Protein AF-A0A7W0UIF0-F1 (afdb_monomer)

Secondary structure (DSSP, 8-state):
------TTGGGGGGS-S-----SB-TTS-B---HHHHHHHHHHHTTS-GGG-HHHHHHHHHHHHHHHHTT--TTTEES-SSSSSS--HHHHHHHHSSSS-HHHHHHHHHHHH-TTGGGTS--SEEEE-SSSEEEESEEEEETTTEEEEEE----TTTTTTTTTTTTTGGG-

Radius of gyration: 17.52 Å; Cα contacts (8 Å, |Δi|>4): 195; chains: 1; bounding box: 51×48×36 Å

Mean predicted aligned error: 7.78 Å

pLDDT: mean 81.31, std 14.02, range [28.88, 94.94]

Foldseek 3Di:
DDPPQPLLNLLLVLDDPALADQQQDPVRDGHAPVVSLVVQCVSVPPDDPPPCSNQLSVLVSVLSSVVSNPDDQQLKACHSDFPRHDAPVRVCCLPVPVDDPVVSVVVVVLRPDPVCNVVRDNWDWDDDPPDIDTFSMWGAHPVPGTDDGDHTDDCPPCVPVCPPVVVVVVD

Structure (mmCIF, N/CA/C/O backbone):
data_AF-A0A7W0UIF0-F1
#
_entry.id   AF-A0A7W0UIF0-F1
#
loop_
_atom_site.group_PDB
_atom_site.id
_atom_site.type_symbol
_atom_site.label_atom_id
_atom_site.label_alt_id
_atom_site.label_comp_id
_atom_site.label_asym_id
_atom_site.label_entity_id
_atom_site.label_seq_id
_atom_site.pdbx_PDB_ins_code
_atom_site.Cartn_x
_atom_site.Cartn_y
_atom_site.Cartn_z
_atom_site.occupancy
_atom_site.B_iso_or_equiv
_atom_site.auth_seq_id
_atom_site.auth_comp_id
_atom_site.auth_asym_id
_atom_site.auth_atom_id
_atom_site.pdbx_PDB_model_num
ATOM 1 N N . MET A 1 1 ? -4.093 28.110 3.343 1.00 30.30 1 MET A N 1
ATOM 2 C CA . MET A 1 1 ? -2.857 27.296 3.399 1.00 30.30 1 MET A CA 1
ATOM 3 C C . MET A 1 1 ? -3.116 26.021 2.616 1.00 30.30 1 MET A C 1
ATOM 5 O O . MET A 1 1 ? -4.041 25.305 2.975 1.00 30.30 1 MET A O 1
ATOM 9 N N . ALA A 1 2 ? -2.403 25.796 1.511 1.00 28.88 2 ALA A N 1
ATOM 10 C CA . ALA A 1 2 ? -2.608 24.621 0.662 1.00 28.88 2 ALA A CA 1
ATOM 11 C C . ALA A 1 2 ? -2.400 23.329 1.471 1.00 28.88 2 ALA A C 1
ATOM 13 O O . ALA A 1 2 ? -1.480 23.265 2.293 1.00 28.88 2 ALA A O 1
ATOM 14 N N . LYS A 1 3 ? -3.269 22.326 1.269 1.00 37.97 3 LYS A N 1
ATOM 15 C CA . LYS A 1 3 ? -3.073 20.974 1.810 1.00 37.97 3 LYS A CA 1
ATOM 16 C C . LYS A 1 3 ? -1.650 20.550 1.453 1.00 37.97 3 LYS A C 1
ATOM 18 O O . LYS A 1 3 ? -1.254 20.609 0.295 1.00 37.97 3 LYS A O 1
ATOM 23 N N . LYS A 1 4 ? -0.860 20.161 2.451 1.00 41.56 4 LYS A N 1
ATOM 24 C CA . LYS A 1 4 ? 0.396 19.460 2.194 1.00 41.56 4 LYS A CA 1
ATOM 25 C C . LYS A 1 4 ? -0.019 18.057 1.745 1.00 41.56 4 LYS A C 1
ATOM 27 O O . LYS A 1 4 ? -0.169 17.178 2.591 1.00 41.56 4 LYS A O 1
ATOM 32 N N . ASP A 1 5 ? -0.359 17.911 0.467 1.00 54.00 5 ASP A N 1
ATOM 33 C CA . ASP A 1 5 ? -0.713 16.618 -0.116 1.00 54.00 5 ASP A CA 1
ATOM 34 C C . ASP A 1 5 ? 0.473 15.684 0.100 1.00 54.00 5 ASP A C 1
ATOM 36 O O . ASP A 1 5 ? 1.624 16.047 -0.185 1.00 54.00 5 ASP A O 1
ATOM 40 N N . GLN A 1 6 ? 0.221 14.522 0.706 1.00 68.81 6 GLN A N 1
ATOM 41 C CA . GLN A 1 6 ? 1.295 13.568 0.926 1.00 68.81 6 GLN A CA 1
ATOM 42 C C . GLN A 1 6 ? 1.802 13.101 -0.437 1.00 68.81 6 GLN A C 1
ATOM 44 O O . GLN A 1 6 ? 1.063 13.049 -1.418 1.00 68.81 6 GLN A O 1
ATOM 49 N N . LYS A 1 7 ? 3.091 12.763 -0.503 1.00 79.31 7 LYS A N 1
ATOM 50 C CA . LYS A 1 7 ? 3.779 12.376 -1.744 1.00 79.31 7 LYS A CA 1
ATOM 51 C C . LYS A 1 7 ? 3.023 11.300 -2.535 1.00 79.31 7 LYS A C 1
ATOM 53 O O . LYS A 1 7 ? 3.087 11.327 -3.757 1.00 79.31 7 LYS A O 1
ATOM 58 N N . LEU A 1 8 ? 2.332 10.396 -1.838 1.00 85.50 8 LEU A N 1
ATOM 59 C CA . LEU A 1 8 ? 1.561 9.301 -2.423 1.00 85.50 8 LEU A CA 1
ATOM 60 C C . LEU A 1 8 ? 0.145 9.705 -2.860 1.00 85.50 8 LEU A C 1
ATOM 62 O O . LEU A 1 8 ? -0.357 9.134 -3.818 1.00 85.50 8 LEU A O 1
ATOM 66 N N . ASP A 1 9 ? -0.468 10.712 -2.226 1.00 85.75 9 ASP A N 1
ATOM 67 C CA . ASP A 1 9 ? -1.872 11.097 -2.465 1.00 85.75 9 ASP A CA 1
ATOM 68 C C . ASP A 1 9 ? -2.127 11.519 -3.922 1.00 85.75 9 ASP A C 1
ATOM 70 O O . ASP A 1 9 ? -3.205 11.313 -4.465 1.00 85.75 9 ASP A O 1
ATOM 74 N N . ARG A 1 10 ? -1.108 12.057 -4.600 1.00 87.88 10 ARG A N 1
ATOM 75 C CA . ARG A 1 10 ? -1.188 12.415 -6.029 1.00 87.88 10 ARG A CA 1
ATOM 76 C C . ARG A 1 10 ? -1.411 11.233 -6.961 1.00 87.88 10 ARG A C 1
ATOM 78 O O . ARG A 1 10 ? -1.769 11.440 -8.109 1.00 87.88 10 ARG A O 1
ATOM 85 N N . PHE A 1 11 ? -1.107 10.020 -6.512 1.00 90.88 11 PHE A N 1
ATOM 86 C CA . PHE A 1 11 ? -1.245 8.838 -7.346 1.00 90.88 11 PHE A CA 1
ATOM 87 C C . PHE A 1 11 ? -2.627 8.204 -7.229 1.00 90.88 11 PHE A C 1
ATOM 89 O O . PHE A 1 11 ? -2.987 7.410 -8.093 1.00 90.88 11 PHE A O 1
ATOM 96 N N . ASP A 1 12 ? -3.405 8.575 -6.206 1.00 89.50 12 ASP A N 1
ATOM 97 C CA . ASP A 1 12 ? -4.697 7.956 -5.906 1.00 89.50 12 ASP A CA 1
ATOM 98 C C . ASP A 1 12 ? -5.673 8.044 -7.088 1.00 89.50 12 ASP A C 1
ATOM 100 O O . ASP A 1 12 ? -6.441 7.113 -7.312 1.00 89.50 12 ASP A O 1
ATOM 104 N N . GLU A 1 13 ? -5.611 9.115 -7.889 1.00 90.19 13 GLU A N 1
ATOM 105 C CA . GLU A 1 13 ? -6.470 9.289 -9.070 1.00 90.19 13 GLU A CA 1
ATOM 106 C C . GLU A 1 13 ? -6.201 8.274 -10.194 1.00 90.19 13 GLU A C 1
ATOM 108 O O . GLU A 1 13 ? -7.079 8.013 -11.016 1.00 90.19 13 GLU A O 1
ATOM 113 N N . PHE A 1 14 ? -5.004 7.679 -10.233 1.00 90.69 14 PHE A N 1
ATOM 114 C CA . PHE A 1 14 ? -4.628 6.686 -11.243 1.00 90.69 14 PHE A CA 1
ATOM 115 C C . PHE A 1 14 ? -4.902 5.250 -10.793 1.00 90.69 14 PHE A C 1
ATOM 117 O O . PHE A 1 14 ? -4.874 4.340 -11.625 1.00 90.69 14 PHE A O 1
ATOM 124 N N . ILE A 1 15 ? -5.146 5.033 -9.497 1.00 89.12 15 ILE A N 1
ATOM 125 C CA . ILE A 1 15 ? -5.342 3.698 -8.936 1.00 89.12 15 ILE A CA 1
ATOM 126 C C . ILE A 1 15 ? -6.761 3.218 -9.277 1.00 89.12 15 ILE A C 1
ATOM 128 O O . ILE A 1 15 ? -7.742 3.882 -8.932 1.00 89.12 15 ILE A O 1
ATOM 132 N N . PRO A 1 16 ? -6.920 2.047 -9.921 1.00 83.75 16 PRO A N 1
ATOM 133 C CA . PRO A 1 16 ? -8.241 1.518 -10.222 1.00 83.75 16 PRO A CA 1
ATOM 134 C C . PRO A 1 16 ? -8.982 1.167 -8.928 1.00 83.75 16 PRO A C 1
ATOM 136 O O . PRO A 1 16 ? -8.424 0.521 -8.039 1.00 83.75 16 PRO A O 1
ATOM 139 N N . ALA A 1 17 ? -10.268 1.525 -8.842 1.00 79.19 17 ALA A N 1
ATOM 140 C CA . ALA A 1 17 ? -11.095 1.293 -7.651 1.00 79.19 17 ALA A CA 1
ATOM 141 C C . ALA A 1 17 ? -11.075 -0.172 -7.180 1.00 79.19 17 ALA A C 1
ATOM 143 O O . ALA A 1 17 ? -11.069 -0.437 -5.981 1.00 79.19 17 ALA A O 1
ATOM 144 N N . VAL A 1 18 ? -10.976 -1.118 -8.118 1.00 72.38 18 VAL A N 1
ATOM 145 C CA . VAL A 1 18 ? -10.878 -2.550 -7.838 1.00 72.38 18 VAL A CA 1
ATOM 146 C C . VAL A 1 18 ? -9.586 -3.090 -8.474 1.00 72.38 18 VAL A C 1
ATOM 148 O O . VAL A 1 18 ? -9.408 -2.924 -9.679 1.00 72.38 18 VAL A O 1
ATOM 151 N N . PRO A 1 19 ? -8.680 -3.742 -7.717 1.00 66.75 19 PRO A N 1
ATOM 152 C CA . PRO A 1 19 ? -7.432 -4.305 -8.251 1.00 66.75 19 PRO A CA 1
ATOM 153 C C . PRO A 1 19 ? -7.637 -5.574 -9.0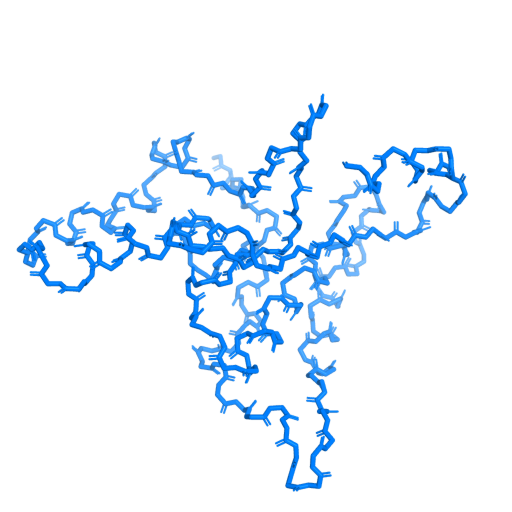97 1.00 66.75 19 PRO A C 1
ATOM 155 O O . PRO A 1 19 ? -6.668 -6.216 -9.476 1.00 66.75 19 PRO A O 1
ATOM 158 N N . TRP A 1 20 ? -8.873 -6.011 -9.349 1.00 66.00 20 TRP A N 1
ATOM 159 C CA . TRP A 1 20 ? -9.178 -7.406 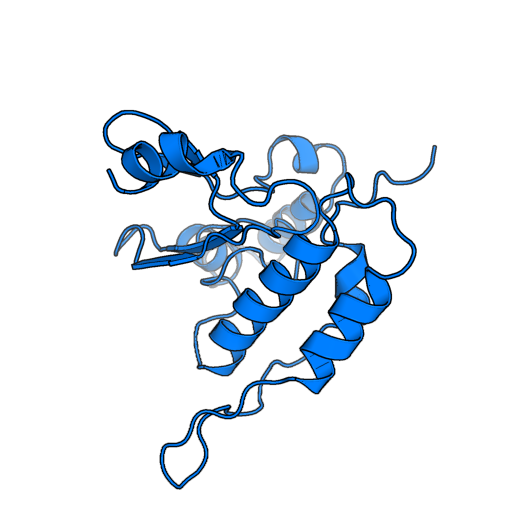-9.685 1.00 66.00 20 TRP A CA 1
ATOM 160 C C . TRP A 1 20 ? -8.970 -7.731 -11.172 1.00 66.00 20 TRP A C 1
ATOM 162 O O . TRP A 1 20 ? -9.904 -8.018 -11.915 1.00 66.00 20 TRP A O 1
ATOM 172 N N . VAL A 1 21 ? -7.713 -7.692 -11.607 1.00 76.25 21 VAL A N 1
ATOM 173 C CA . VAL A 1 21 ? -7.248 -8.373 -12.816 1.00 76.25 21 VAL A CA 1
ATOM 174 C C . VAL A 1 21 ? -6.154 -9.333 -12.380 1.00 76.25 21 VAL A C 1
ATOM 176 O O . VAL A 1 21 ? -5.051 -8.883 -12.065 1.00 76.25 21 VAL A O 1
ATOM 179 N N . ASN A 1 22 ? -6.463 -10.635 -12.372 1.00 84.94 22 ASN A N 1
ATOM 180 C CA . ASN A 1 22 ? -5.490 -11.679 -12.056 1.00 84.94 22 ASN A CA 1
ATOM 181 C C . ASN A 1 22 ? -4.255 -11.511 -12.967 1.00 84.94 22 ASN A C 1
ATOM 183 O O . ASN A 1 22 ? -4.389 -11.595 -14.193 1.00 84.94 22 ASN A O 1
ATOM 187 N N . PRO A 1 23 ? -3.065 -11.225 -12.411 1.00 90.88 23 PRO A N 1
ATOM 188 C CA . PRO A 1 23 ? -1.870 -11.013 -13.209 1.00 90.88 23 PRO A CA 1
ATOM 189 C C . PRO A 1 23 ? -1.336 -12.331 -13.776 1.00 90.88 23 PRO A C 1
ATOM 191 O O . PRO A 1 23 ? -0.607 -12.310 -14.767 1.00 90.88 23 PRO A O 1
ATOM 194 N N . TRP A 1 24 ? -1.705 -13.474 -13.197 1.00 91.44 24 TRP A N 1
ATOM 195 C CA . TRP A 1 24 ? -1.317 -14.792 -13.677 1.00 91.44 24 TRP A CA 1
ATOM 196 C C . TRP A 1 24 ? -2.200 -15.209 -14.851 1.00 91.44 24 TRP A C 1
ATOM 198 O O . TRP A 1 24 ? -3.414 -15.361 -14.722 1.00 91.44 24 TRP A O 1
ATOM 208 N N . GLN A 1 25 ? -1.578 -15.383 -16.014 1.00 91.00 25 GLN A N 1
ATOM 209 C CA . GLN A 1 25 ? -2.239 -15.913 -17.203 1.00 91.00 25 GLN A CA 1
ATOM 210 C C . GLN A 1 25 ? -2.475 -17.429 -17.060 1.00 91.00 25 GLN A C 1
ATOM 212 O O . GLN A 1 25 ? -1.778 -18.070 -16.265 1.00 91.00 25 GLN A O 1
ATOM 217 N N . PRO A 1 26 ? -3.406 -18.030 -17.830 1.00 90.75 26 PRO A N 1
ATOM 218 C CA . PRO A 1 26 ? -3.671 -19.472 -17.788 1.00 90.75 26 PRO A CA 1
ATOM 219 C C . PRO A 1 26 ? -2.422 -20.343 -17.989 1.00 90.75 26 PRO A C 1
ATOM 221 O O . PRO A 1 26 ? -2.339 -21.441 -17.449 1.00 90.75 26 PRO A O 1
ATOM 224 N N . GLU A 1 27 ? -1.419 -19.835 -18.709 1.00 93.62 27 GLU A N 1
ATOM 225 C CA . GLU A 1 27 ? -0.147 -20.517 -18.967 1.00 93.62 27 GLU A CA 1
ATOM 226 C C . GLU A 1 27 ? 0.861 -20.383 -17.805 1.00 93.62 27 GLU A C 1
ATOM 228 O O . GLU A 1 27 ? 2.029 -20.739 -17.948 1.00 93.62 27 GLU A O 1
ATOM 233 N N . GLY A 1 28 ? 0.450 -19.817 -16.665 1.00 89.75 28 GLY A N 1
ATOM 234 C CA . GLY A 1 28 ? 1.299 -19.599 -15.488 1.00 89.75 28 GLY A CA 1
ATOM 235 C C . GLY A 1 28 ? 2.247 -18.401 -15.603 1.00 89.75 28 GLY A C 1
ATOM 236 O O . GLY A 1 28 ? 3.075 -18.172 -14.722 1.00 89.75 28 GLY A O 1
ATOM 237 N N . ARG A 1 29 ? 2.144 -17.605 -16.674 1.00 92.75 29 ARG A N 1
ATOM 238 C CA . ARG A 1 29 ? 2.975 -16.412 -16.869 1.00 92.75 29 ARG A CA 1
ATOM 239 C C . ARG A 1 29 ? 2.413 -15.221 -16.096 1.00 92.75 29 ARG A C 1
ATOM 241 O O . ARG A 1 29 ? 1.246 -14.873 -16.254 1.00 92.75 29 ARG A O 1
ATOM 248 N N . TYR A 1 30 ? 3.268 -14.533 -15.344 1.00 92.31 30 TYR A N 1
ATOM 249 C CA . TYR A 1 30 ? 2.924 -13.249 -14.735 1.00 92.31 30 TYR A CA 1
ATOM 250 C C . TYR A 1 30 ? 2.869 -12.130 -15.787 1.00 92.31 30 TYR A C 1
ATOM 252 O O . TYR A 1 30 ? 3.817 -11.940 -16.558 1.00 92.31 30 TYR A O 1
ATOM 260 N N . ARG A 1 31 ? 1.773 -11.368 -15.807 1.00 94.25 31 ARG A N 1
ATOM 261 C CA . ARG A 1 31 ? 1.572 -10.188 -16.654 1.00 94.25 31 ARG A CA 1
ATOM 262 C C . ARG A 1 31 ? 1.413 -8.940 -15.792 1.00 94.25 31 ARG A C 1
ATOM 264 O O . ARG A 1 31 ? 0.343 -8.664 -15.238 1.00 94.25 31 ARG A O 1
ATOM 271 N N . ALA A 1 32 ? 2.494 -8.173 -15.750 1.00 93.81 32 ALA A N 1
ATOM 272 C CA . ALA A 1 32 ? 2.548 -6.941 -14.993 1.00 93.81 32 ALA A CA 1
ATOM 273 C C . ALA A 1 32 ? 1.677 -5.833 -15.617 1.00 93.81 32 ALA A C 1
ATOM 275 O O . ALA A 1 32 ? 1.524 -5.790 -16.844 1.00 93.81 32 ALA A O 1
ATOM 276 N N . ASP A 1 33 ? 1.110 -4.940 -14.799 1.00 94.12 33 ASP A N 1
ATOM 277 C CA . ASP A 1 33 ? 0.310 -3.802 -15.286 1.00 94.12 33 ASP A CA 1
ATOM 278 C C . ASP A 1 33 ? 1.228 -2.639 -15.680 1.00 94.12 33 ASP A C 1
ATOM 280 O O . ASP A 1 33 ? 1.456 -1.684 -14.932 1.00 94.12 33 ASP A O 1
ATOM 284 N N . TYR A 1 34 ? 1.803 -2.746 -16.877 1.00 94.38 34 TYR A N 1
ATOM 285 C CA . TYR A 1 34 ? 2.651 -1.695 -17.433 1.00 94.38 34 TYR A CA 1
ATOM 286 C C . TYR A 1 34 ? 1.872 -0.426 -17.798 1.00 94.38 34 TYR A C 1
ATOM 288 O O . TYR A 1 34 ? 2.472 0.651 -17.850 1.00 94.38 34 TYR A O 1
ATOM 296 N N . ASP A 1 35 ? 0.558 -0.518 -18.010 1.00 94.06 35 ASP A N 1
ATOM 297 C CA . ASP A 1 35 ? -0.272 0.647 -18.313 1.00 94.06 35 ASP A CA 1
ATOM 298 C C . ASP A 1 35 ? -0.418 1.524 -17.066 1.00 94.06 35 ASP A C 1
ATOM 300 O O . ASP A 1 35 ? -0.228 2.743 -17.135 1.00 94.06 35 ASP A O 1
ATOM 304 N N . LEU A 1 36 ? -0.677 0.913 -15.904 1.00 93.94 36 LEU A N 1
ATOM 305 C CA . LEU A 1 36 ? -0.661 1.606 -14.618 1.00 93.94 36 LEU A CA 1
ATOM 306 C C . LEU A 1 36 ? 0.724 2.183 -14.319 1.00 93.94 36 LEU A C 1
ATOM 308 O O . LEU A 1 36 ? 0.821 3.365 -13.984 1.00 93.94 36 LEU A O 1
ATOM 312 N N . LEU A 1 37 ? 1.796 1.401 -14.501 1.00 94.38 37 LEU A N 1
ATOM 313 C CA . LEU A 1 37 ? 3.162 1.898 -14.303 1.00 94.38 37 LEU A CA 1
ATOM 314 C C . LEU A 1 37 ? 3.430 3.146 -15.153 1.00 94.38 37 LEU A C 1
ATOM 316 O O . LEU A 1 37 ? 3.956 4.141 -14.658 1.00 94.38 37 LEU A O 1
ATOM 320 N N . THR A 1 38 ? 3.026 3.116 -16.423 1.00 94.69 38 THR A N 1
ATOM 321 C CA . THR A 1 38 ? 3.210 4.230 -17.359 1.00 94.69 38 THR A CA 1
ATOM 322 C C . THR A 1 38 ? 2.450 5.474 -16.906 1.00 94.69 38 THR A C 1
ATOM 324 O O . THR A 1 38 ? 3.015 6.570 -16.933 1.00 94.69 38 THR A O 1
ATOM 327 N N . LYS A 1 39 ? 1.202 5.329 -16.440 1.00 93.75 39 LYS A N 1
ATOM 328 C CA . LYS A 1 39 ? 0.403 6.443 -15.896 1.00 93.75 39 LYS A CA 1
ATOM 329 C C . LYS A 1 39 ? 1.058 7.056 -14.658 1.00 93.75 39 LYS A C 1
ATOM 331 O O . LYS A 1 39 ? 1.247 8.270 -14.605 1.00 93.75 39 LYS A O 1
ATOM 336 N N . LEU A 1 40 ? 1.469 6.217 -13.705 1.00 93.44 40 LEU A N 1
ATOM 337 C CA . LEU A 1 40 ? 2.113 6.653 -12.462 1.00 93.44 40 LE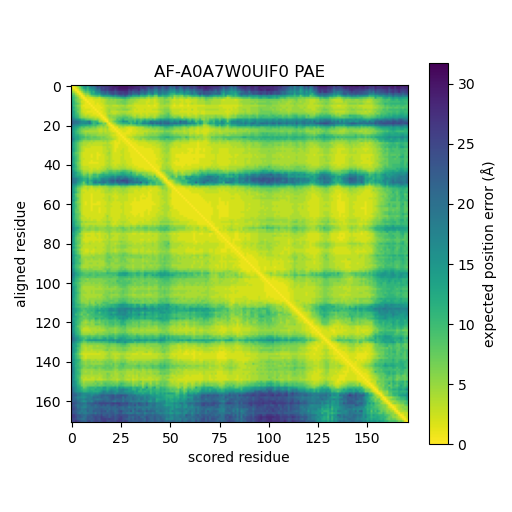U A CA 1
ATOM 338 C C . LEU A 1 40 ? 3.444 7.366 -12.729 1.00 93.44 40 LEU A C 1
ATOM 340 O O . LEU A 1 40 ? 3.709 8.429 -12.166 1.00 93.44 40 LEU A O 1
ATOM 344 N N . LEU A 1 41 ? 4.269 6.823 -13.627 1.00 91.19 41 LEU A N 1
ATOM 345 C CA . LEU A 1 41 ? 5.525 7.454 -14.028 1.00 91.19 41 LEU A CA 1
ATOM 346 C C . LEU A 1 41 ? 5.291 8.759 -14.788 1.00 91.19 41 LEU A C 1
ATOM 348 O O . LEU A 1 41 ? 6.027 9.716 -14.569 1.00 91.19 41 LEU A O 1
ATOM 352 N N . SER A 1 42 ? 4.257 8.829 -15.628 1.00 90.56 42 SER A N 1
ATOM 353 C CA . SER A 1 42 ? 3.895 10.047 -16.363 1.00 90.56 42 SER A CA 1
ATOM 354 C C . SER A 1 42 ? 3.496 11.183 -15.420 1.00 90.56 42 SER A C 1
ATOM 356 O O . SER A 1 42 ? 3.949 12.310 -15.605 1.00 90.56 42 SER A O 1
ATOM 358 N N . ALA A 1 43 ? 2.765 10.884 -14.341 1.00 87.12 43 ALA A N 1
ATOM 359 C CA . ALA A 1 43 ? 2.478 11.843 -13.268 1.00 87.12 43 ALA A CA 1
ATOM 360 C C . ALA A 1 43 ? 3.739 12.304 -12.508 1.00 87.12 43 ALA A C 1
ATOM 362 O O . ALA A 1 43 ? 3.733 13.340 -11.840 1.00 87.12 43 ALA A O 1
ATOM 363 N N . ALA A 1 44 ? 4.834 11.545 -12.609 1.00 80.44 44 ALA A N 1
ATOM 364 C CA . ALA A 1 44 ? 6.128 11.891 -12.042 1.00 80.44 44 ALA A CA 1
ATOM 365 C C . ALA A 1 44 ? 7.043 12.693 -12.993 1.00 80.44 44 ALA A C 1
ATOM 367 O O . ALA A 1 44 ? 8.043 13.257 -12.533 1.00 80.44 44 ALA A O 1
ATOM 368 N N . VAL A 1 45 ? 6.719 12.791 -14.2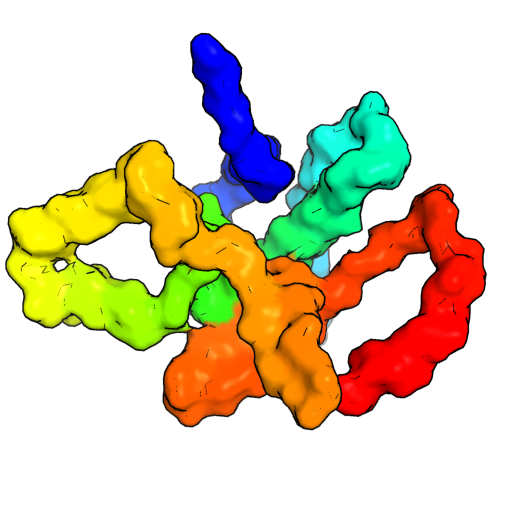88 1.00 79.44 45 VAL A N 1
ATOM 369 C CA . VAL A 1 45 ? 7.509 13.534 -15.288 1.00 79.44 45 VAL A CA 1
ATOM 370 C C . VAL A 1 45 ? 7.465 15.045 -15.019 1.00 79.44 45 VAL A C 1
ATOM 372 O O . VAL A 1 45 ? 6.477 15.586 -14.538 1.00 79.44 45 VAL A O 1
ATOM 375 N N . GLY A 1 46 ? 8.566 15.749 -15.308 1.00 69.56 46 GLY A N 1
ATOM 376 C CA . GLY A 1 46 ? 8.661 17.212 -15.169 1.00 69.56 46 GLY A CA 1
ATOM 377 C C . GLY A 1 46 ? 8.896 17.705 -13.738 1.00 69.56 46 GLY A C 1
ATOM 378 O O . GLY A 1 46 ? 9.121 18.892 -13.507 1.00 69.56 46 GLY A O 1
ATOM 379 N N . THR A 1 47 ? 8.908 16.799 -12.767 1.00 66.75 47 THR A N 1
ATOM 380 C CA . THR A 1 47 ? 9.264 17.115 -11.387 1.00 66.75 47 THR A CA 1
ATOM 381 C C . THR A 1 47 ? 10.781 17.150 -11.199 1.00 66.75 47 THR A C 1
ATOM 383 O O . THR A 1 47 ? 11.538 16.439 -11.863 1.00 66.75 47 THR A O 1
ATOM 386 N N . ALA A 1 48 ? 11.264 17.987 -10.275 1.00 63.44 48 ALA A N 1
ATOM 387 C CA . ALA A 1 48 ? 12.694 18.058 -9.990 1.00 63.44 48 ALA A CA 1
ATOM 388 C C . ALA A 1 48 ? 13.227 16.683 -9.540 1.00 63.44 48 ALA A C 1
ATOM 390 O O . ALA A 1 48 ? 12.647 16.058 -8.646 1.00 63.44 48 ALA A O 1
ATOM 391 N N . GLN A 1 49 ? 14.371 16.248 -10.092 1.00 57.44 49 GLN A N 1
ATOM 392 C CA . GLN A 1 49 ? 14.984 14.934 -9.816 1.00 57.44 49 GLN A CA 1
ATOM 393 C C . GLN A 1 49 ? 15.190 14.631 -8.317 1.00 57.44 49 GLN A C 1
ATOM 395 O O . GLN A 1 49 ? 15.230 13.472 -7.920 1.00 57.44 49 GLN A O 1
ATOM 400 N N . ARG A 1 50 ? 15.287 15.659 -7.464 1.00 57.16 50 ARG A N 1
ATOM 401 C CA . ARG A 1 50 ? 15.477 15.521 -6.007 1.00 57.16 50 ARG A CA 1
ATOM 402 C C . ARG A 1 50 ? 14.191 15.232 -5.219 1.00 57.16 50 ARG A C 1
ATOM 404 O O . ARG A 1 50 ? 14.261 15.044 -4.013 1.00 57.16 50 ARG A O 1
ATOM 411 N N . SER A 1 51 ? 13.025 15.210 -5.865 1.00 68.25 51 SER A N 1
ATOM 412 C CA . SER A 1 51 ? 11.729 15.063 -5.181 1.00 68.25 51 SER A CA 1
ATOM 413 C C . SER A 1 51 ? 11.387 13.621 -4.775 1.00 68.25 51 SER A C 1
ATOM 415 O O . SER A 1 51 ? 10.440 13.401 -4.020 1.00 68.25 51 SER A O 1
ATOM 417 N N . GLY A 1 52 ? 12.124 12.626 -5.287 1.00 80.06 52 GLY A N 1
ATOM 418 C CA . GLY A 1 52 ? 11.889 11.202 -5.016 1.00 80.06 52 GLY A CA 1
ATOM 419 C C . GLY A 1 52 ? 10.548 10.669 -5.533 1.00 80.06 52 GLY A C 1
ATOM 420 O O . GLY A 1 52 ? 10.177 9.544 -5.217 1.00 80.06 52 GLY A O 1
ATOM 421 N N . ILE A 1 53 ? 9.788 11.464 -6.284 1.00 85.62 53 ILE A N 1
ATOM 422 C CA . ILE A 1 53 ? 8.441 11.126 -6.760 1.00 85.62 53 ILE A CA 1
ATOM 423 C C . ILE A 1 53 ? 8.432 9.966 -7.758 1.00 85.62 53 ILE A C 1
ATOM 425 O O . ILE A 1 53 ? 7.509 9.165 -7.732 1.00 85.62 53 ILE A O 1
ATOM 429 N N . VAL A 1 54 ? 9.485 9.825 -8.567 1.00 87.06 54 VAL A N 1
ATOM 430 C CA . VAL A 1 54 ? 9.645 8.680 -9.475 1.00 87.06 54 VAL A CA 1
ATOM 431 C C . VAL A 1 54 ? 9.760 7.372 -8.688 1.00 87.06 54 VAL A C 1
ATOM 433 O O . VAL A 1 54 ? 9.152 6.383 -9.077 1.00 87.06 54 VAL A O 1
ATOM 436 N N . ALA A 1 55 ? 10.483 7.373 -7.560 1.00 87.06 55 ALA A N 1
ATOM 437 C CA . ALA A 1 55 ? 10.546 6.209 -6.672 1.00 87.06 55 ALA A CA 1
ATOM 438 C C . ALA A 1 55 ? 9.157 5.900 -6.099 1.00 87.06 55 ALA A C 1
ATOM 440 O O . ALA A 1 55 ? 8.676 4.788 -6.242 1.00 87.06 55 ALA A O 1
ATOM 441 N N . ALA A 1 56 ? 8.449 6.927 -5.615 1.00 89.31 56 ALA A N 1
ATOM 442 C CA . ALA A 1 56 ? 7.094 6.757 -5.093 1.00 89.31 56 ALA A CA 1
ATOM 443 C C . ALA A 1 56 ? 6.089 6.223 -6.126 1.00 89.31 56 ALA A C 1
ATOM 445 O O . ALA A 1 56 ? 5.208 5.452 -5.765 1.00 89.31 56 A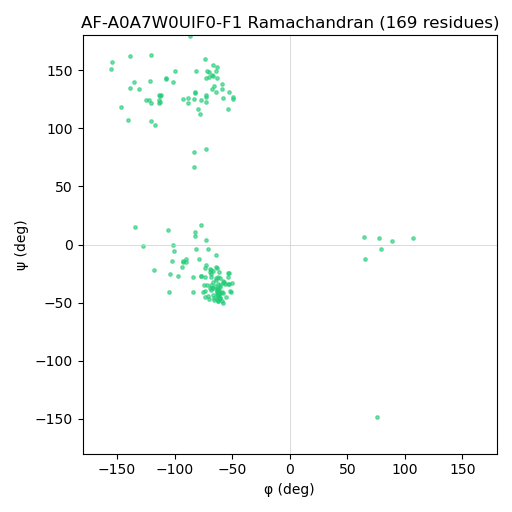LA A O 1
ATOM 446 N N . ALA A 1 57 ? 6.215 6.598 -7.401 1.00 91.62 57 ALA A N 1
ATOM 447 C CA . ALA A 1 57 ? 5.402 6.019 -8.468 1.00 91.62 57 ALA A CA 1
ATOM 448 C C . ALA A 1 57 ? 5.661 4.508 -8.616 1.00 91.62 57 ALA A C 1
ATOM 450 O O . ALA A 1 57 ? 4.716 3.734 -8.764 1.00 91.62 57 ALA A O 1
ATOM 451 N N . ALA A 1 58 ? 6.927 4.084 -8.532 1.00 92.19 58 ALA A N 1
ATOM 452 C CA . ALA A 1 58 ? 7.295 2.671 -8.545 1.00 92.19 58 ALA A CA 1
ATOM 453 C C . ALA A 1 58 ? 6.818 1.931 -7.282 1.00 92.19 58 ALA A C 1
ATOM 455 O O . ALA A 1 58 ? 6.362 0.797 -7.396 1.00 92.19 58 ALA A O 1
ATOM 456 N N . ASP A 1 59 ? 6.863 2.575 -6.112 1.00 92.56 59 ASP A N 1
ATOM 457 C CA . ASP A 1 59 ? 6.372 2.018 -4.844 1.00 92.56 59 ASP A CA 1
ATOM 458 C C . ASP A 1 59 ? 4.865 1.746 -4.904 1.00 92.56 59 ASP A C 1
ATOM 460 O O . ASP A 1 59 ? 4.411 0.647 -4.591 1.00 92.56 59 ASP A O 1
ATOM 464 N N . VAL A 1 60 ? 4.082 2.730 -5.370 1.00 93.19 60 VAL A N 1
ATOM 465 C CA . VAL A 1 60 ? 2.630 2.577 -5.554 1.00 93.19 60 VAL A CA 1
ATOM 466 C C . VAL A 1 60 ? 2.336 1.458 -6.542 1.00 93.19 60 VAL A C 1
ATOM 468 O O . VAL A 1 60 ? 1.505 0.603 -6.256 1.00 93.19 60 VAL A O 1
ATOM 471 N N . TRP A 1 61 ? 3.040 1.423 -7.675 1.00 94.31 61 TRP A N 1
ATOM 472 C CA . TRP A 1 61 ? 2.870 0.355 -8.653 1.00 94.31 61 TRP A CA 1
ATOM 473 C C . TRP A 1 61 ? 3.168 -1.026 -8.057 1.00 94.31 61 TRP A C 1
ATOM 475 O O . TRP A 1 61 ? 2.344 -1.925 -8.174 1.00 94.31 61 TRP A O 1
ATOM 485 N N . ALA A 1 62 ? 4.295 -1.192 -7.363 1.00 94.62 62 ALA A N 1
ATOM 486 C CA . ALA A 1 62 ? 4.664 -2.466 -6.750 1.00 94.62 62 ALA A CA 1
ATOM 487 C C . ALA A 1 62 ? 3.642 -2.915 -5.690 1.00 94.62 62 ALA A C 1
ATOM 489 O O . ALA A 1 62 ? 3.287 -4.092 -5.638 1.00 94.62 62 ALA A O 1
ATOM 490 N N . ALA A 1 63 ? 3.119 -1.985 -4.884 1.00 93.81 63 ALA A N 1
ATOM 491 C CA . ALA A 1 63 ? 2.052 -2.281 -3.933 1.00 93.81 63 ALA A CA 1
ATOM 492 C C . ALA A 1 63 ? 0.764 -2.750 -4.639 1.00 93.81 63 ALA A C 1
ATOM 494 O O . ALA A 1 63 ? 0.102 -3.681 -4.180 1.00 93.81 63 ALA A O 1
ATOM 495 N N . GLU A 1 64 ? 0.417 -2.142 -5.774 1.00 93.38 64 GLU A N 1
ATOM 496 C CA . GLU A 1 64 ? -0.731 -2.556 -6.582 1.00 93.38 64 GLU A CA 1
ATOM 497 C C . GLU A 1 64 ? -0.529 -3.916 -7.257 1.00 93.38 64 GLU A C 1
ATOM 499 O O . GLU A 1 64 ? -1.453 -4.726 -7.274 1.00 93.38 64 GLU A O 1
ATOM 504 N N . GLU A 1 65 ? 0.677 -4.225 -7.727 1.00 93.81 65 GLU A N 1
ATOM 505 C CA . GLU A 1 65 ? 1.008 -5.538 -8.289 1.00 93.81 65 GLU A CA 1
ATOM 506 C C . GLU A 1 65 ? 0.862 -6.668 -7.258 1.00 93.81 65 GLU A C 1
ATOM 508 O O . GLU A 1 65 ? 0.375 -7.751 -7.597 1.00 93.81 65 GLU A O 1
ATOM 513 N N . LEU A 1 66 ? 1.219 -6.415 -5.993 1.00 92.81 66 LEU A N 1
ATOM 514 C CA . LEU A 1 66 ? 0.984 -7.354 -4.891 1.00 92.81 66 LEU A CA 1
ATOM 515 C C . LEU A 1 66 ? -0.520 -7.543 -4.640 1.00 92.81 66 LEU A C 1
ATOM 517 O O . LEU A 1 66 ? -0.999 -8.674 -4.572 1.00 92.81 66 LEU A O 1
ATOM 521 N N . ARG A 1 67 ? -1.307 -6.462 -4.599 1.00 91.88 67 ARG A N 1
ATOM 522 C CA . ARG A 1 67 ? -2.774 -6.571 -4.470 1.00 91.88 67 ARG A CA 1
ATOM 523 C C . ARG A 1 67 ? -3.401 -7.342 -5.632 1.00 91.88 67 ARG A C 1
ATOM 525 O O . ARG A 1 67 ? -4.262 -8.190 -5.414 1.00 91.88 67 ARG A O 1
ATOM 532 N N . ARG A 1 68 ? -2.945 -7.101 -6.866 1.00 91.50 68 ARG A N 1
ATOM 533 C CA . ARG A 1 68 ? -3.361 -7.859 -8.060 1.00 91.50 68 ARG A CA 1
ATOM 534 C C . ARG A 1 68 ? -3.017 -9.341 -7.933 1.00 91.50 68 ARG A C 1
ATOM 536 O O . ARG A 1 68 ? -3.802 -10.182 -8.359 1.00 91.50 68 ARG A O 1
ATOM 543 N N . ALA A 1 69 ? -1.876 -9.667 -7.325 1.00 89.81 69 ALA A N 1
ATOM 544 C CA . ALA A 1 69 ? -1.447 -11.042 -7.083 1.00 89.81 69 ALA A CA 1
ATOM 545 C C . ALA A 1 69 ? -2.263 -11.780 -6.002 1.00 89.81 69 ALA A C 1
ATOM 547 O O . ALA A 1 69 ? -2.054 -12.978 -5.825 1.00 89.81 69 ALA A O 1
ATOM 548 N N . GLY A 1 70 ? -3.205 -11.108 -5.330 1.00 87.94 70 GLY A N 1
ATOM 549 C CA . GLY A 1 70 ? -4.145 -11.722 -4.390 1.00 87.94 70 GLY A CA 1
ATOM 550 C C . GLY A 1 70 ? -3.871 -11.430 -2.915 1.00 87.94 70 GLY A C 1
ATOM 551 O O . GLY A 1 70 ? -4.574 -11.978 -2.072 1.00 87.94 70 GLY A O 1
ATOM 552 N N . PHE A 1 71 ? -2.893 -10.576 -2.593 1.00 88.62 71 PHE A N 1
ATOM 553 C CA . PHE A 1 71 ? -2.703 -10.099 -1.221 1.00 88.62 71 PHE A CA 1
ATOM 554 C C . PHE A 1 71 ? -3.835 -9.153 -0.808 1.00 88.62 71 PHE A C 1
ATOM 556 O O . PHE A 1 71 ? -4.329 -8.360 -1.619 1.00 88.62 71 PHE A O 1
ATOM 563 N N . GLU A 1 72 ? -4.235 -9.211 0.464 1.00 83.62 72 GLU A N 1
ATOM 564 C CA . GLU A 1 72 ? -5.339 -8.393 0.968 1.00 83.62 72 GLU A CA 1
ATOM 565 C C . GLU A 1 72 ? -5.007 -6.887 0.864 1.00 83.62 72 GLU A C 1
ATOM 567 O O . GLU A 1 72 ? -3.863 -6.481 1.097 1.00 83.62 72 GLU A O 1
ATOM 572 N N . PRO A 1 73 ? -5.980 -6.004 0.556 1.00 78.81 73 PRO A N 1
ATOM 573 C CA . PRO A 1 73 ? -5.703 -4.593 0.273 1.00 78.81 73 PRO A CA 1
ATOM 574 C C . PRO A 1 73 ? -4.906 -3.845 1.353 1.00 78.81 73 PRO A C 1
ATOM 576 O O . PRO A 1 73 ? -4.103 -2.970 1.014 1.00 78.81 73 PRO A O 1
ATOM 579 N N . ASP A 1 74 ? -5.119 -4.190 2.625 1.00 80.44 74 ASP A N 1
ATOM 580 C CA . ASP A 1 74 ? -4.487 -3.546 3.787 1.00 80.44 74 ASP A CA 1
ATOM 581 C C . ASP A 1 74 ? -3.299 -4.326 4.365 1.00 80.44 74 ASP A C 1
ATOM 583 O O . ASP A 1 74 ? -2.629 -3.841 5.276 1.00 80.44 74 ASP A O 1
ATOM 587 N N . GLU A 1 75 ? -3.040 -5.523 3.841 1.00 87.69 75 GLU A N 1
ATOM 588 C CA . GLU A 1 75 ? -1.859 -6.331 4.159 1.00 87.69 75 GLU A CA 1
ATOM 589 C C . GLU A 1 75 ? -0.614 -5.803 3.437 1.00 87.69 75 GLU A C 1
ATOM 591 O O . GLU A 1 75 ? 0.498 -5.914 3.944 1.00 87.69 75 GLU A O 1
ATOM 596 N N . VAL A 1 76 ? -0.819 -5.149 2.291 1.00 92.06 76 VAL A N 1
ATOM 597 C CA . VAL A 1 76 ? 0.224 -4.437 1.553 1.00 92.06 76 VAL A CA 1
ATOM 598 C C . VAL A 1 76 ? 0.253 -2.968 1.975 1.00 92.06 76 VAL A C 1
ATOM 600 O O . VAL A 1 76 ? -0.750 -2.254 1.857 1.00 92.06 76 VAL A O 1
ATOM 603 N N . TRP A 1 77 ? 1.415 -2.477 2.401 1.00 92.75 77 TRP A N 1
ATOM 604 C CA . TRP A 1 77 ? 1.672 -1.054 2.642 1.00 92.75 77 TRP A CA 1
ATOM 605 C C . TRP A 1 77 ? 2.591 -0.483 1.556 1.00 92.75 77 TRP A C 1
ATOM 607 O O . TRP A 1 77 ? 3.514 -1.183 1.157 1.00 92.75 77 TRP A O 1
ATOM 617 N N . PRO A 1 78 ? 2.386 0.767 1.098 1.00 92.00 78 PRO A N 1
ATOM 618 C CA . PRO A 1 78 ? 1.369 1.708 1.557 1.00 92.00 78 PRO A CA 1
ATOM 619 C C . PRO A 1 78 ? -0.041 1.324 1.093 1.00 92.00 78 PRO A C 1
ATOM 621 O O . PRO A 1 78 ? -0.241 0.854 -0.028 1.00 92.00 78 PRO A O 1
ATOM 624 N N . ARG A 1 79 ? -1.031 1.553 1.958 1.00 90.44 79 ARG A N 1
ATOM 625 C CA . ARG A 1 79 ? -2.466 1.384 1.690 1.00 90.44 79 ARG A CA 1
ATOM 626 C C . ARG A 1 79 ? -2.959 2.398 0.656 1.00 90.44 79 ARG A C 1
ATOM 628 O O . ARG A 1 79 ? -2.424 3.503 0.532 1.00 90.44 79 ARG A O 1
ATOM 635 N N . ARG A 1 80 ? -4.039 2.047 -0.049 1.00 88.25 80 ARG A N 1
ATOM 636 C CA . ARG A 1 80 ? -4.740 2.951 -0.984 1.00 88.25 80 ARG A CA 1
ATOM 637 C C . ARG A 1 80 ? -5.454 4.104 -0.281 1.00 88.25 80 ARG A C 1
ATOM 639 O O . ARG A 1 80 ? -5.674 5.149 -0.875 1.00 88.25 80 ARG A O 1
ATOM 646 N N . THR A 1 81 ? -5.821 3.911 0.980 1.00 84.69 81 THR A N 1
ATOM 647 C CA . THR A 1 81 ? -6.513 4.902 1.802 1.00 84.69 81 THR A CA 1
ATOM 648 C C . THR A 1 81 ? -5.695 5.228 3.040 1.00 84.69 81 THR A C 1
ATOM 650 O O . THR A 1 81 ? -4.766 4.511 3.413 1.00 84.69 81 THR A O 1
ATOM 653 N N . GLN A 1 82 ? -6.028 6.344 3.684 1.00 84.69 82 GLN A N 1
ATOM 654 C CA . GLN A 1 82 ? -5.414 6.690 4.957 1.00 84.69 82 GLN A CA 1
ATOM 655 C C . GLN A 1 82 ? -5.930 5.775 6.087 1.00 84.69 82 GLN A C 1
ATOM 657 O O . GLN A 1 82 ? -7.090 5.362 6.069 1.00 84.69 82 GLN A O 1
ATOM 662 N N . PRO A 1 83 ? -5.101 5.500 7.105 1.00 87.31 83 PRO A N 1
ATOM 663 C CA . PRO A 1 83 ? -3.656 5.740 7.125 1.00 87.31 83 PRO A CA 1
ATOM 664 C C . PRO A 1 83 ? -2.905 4.844 6.129 1.00 87.31 83 PRO A C 1
ATOM 666 O O . PRO A 1 83 ? -3.284 3.690 5.947 1.00 87.31 83 PRO A O 1
ATOM 669 N N . ARG A 1 84 ? -1.834 5.360 5.507 1.00 88.69 84 ARG A N 1
ATOM 670 C CA . ARG A 1 84 ? -1.023 4.595 4.535 1.00 88.69 84 ARG A CA 1
ATOM 671 C C . ARG A 1 84 ? -0.362 3.360 5.148 1.00 88.69 84 ARG A C 1
ATOM 673 O O . ARG A 1 84 ? -0.091 2.411 4.424 1.00 88.69 84 ARG A O 1
ATOM 680 N N . VAL A 1 85 ? -0.159 3.339 6.461 1.00 90.12 85 VAL A N 1
ATOM 681 C CA . VAL A 1 85 ? 0.262 2.152 7.207 1.00 90.12 85 VAL A CA 1
ATOM 682 C C . VAL A 1 85 ? -0.798 1.846 8.262 1.00 90.12 85 VAL A C 1
ATOM 684 O O . VAL A 1 85 ? -1.108 2.687 9.105 1.00 90.12 85 VAL A O 1
ATOM 687 N N . LEU A 1 86 ? -1.370 0.643 8.209 1.00 88.38 86 LEU A N 1
ATOM 688 C CA . LEU A 1 86 ? -2.296 0.135 9.221 1.00 88.38 86 LEU A CA 1
ATOM 689 C C . LEU A 1 86 ? -2.107 -1.376 9.353 1.00 88.38 86 LEU A C 1
ATOM 691 O O . LEU A 1 86 ? -2.357 -2.079 8.376 1.00 88.38 86 LEU A O 1
ATOM 695 N N . PRO A 1 87 ? -1.716 -1.891 10.531 1.00 85.44 87 PRO A N 1
ATOM 696 C CA . PRO A 1 87 ? -1.702 -3.326 10.772 1.00 85.44 87 PRO A CA 1
ATOM 697 C C . PRO A 1 87 ? -3.049 -3.965 10.444 1.00 85.44 87 PRO A C 1
ATOM 699 O O . PRO A 1 87 ? -4.094 -3.483 10.896 1.00 85.44 87 PRO A O 1
ATOM 702 N N . ARG A 1 88 ? -3.015 -5.065 9.682 1.00 85.19 88 ARG A N 1
ATOM 703 C CA . ARG A 1 88 ? -4.202 -5.840 9.297 1.00 85.19 88 ARG A CA 1
ATOM 704 C C . ARG A 1 88 ? -5.056 -6.190 10.512 1.00 85.19 88 ARG A C 1
ATOM 706 O O . ARG A 1 88 ? -6.271 -6.056 10.466 1.00 85.19 88 ARG A O 1
ATOM 713 N N . ASP A 1 89 ? -4.424 -6.564 11.617 1.00 86.00 89 ASP A N 1
ATOM 714 C CA . ASP A 1 89 ? -5.082 -6.901 12.878 1.00 86.00 89 ASP A CA 1
ATOM 715 C C . ASP A 1 89 ? -5.878 -5.725 13.470 1.00 86.00 89 ASP A C 1
ATOM 717 O O . ASP A 1 89 ? -7.021 -5.893 13.895 1.00 86.00 89 ASP A O 1
ATOM 721 N N . VAL A 1 90 ? -5.318 -4.508 13.432 1.00 87.12 90 VAL A N 1
ATOM 722 C CA . VAL A 1 90 ? -6.007 -3.284 13.881 1.00 87.12 90 VAL A CA 1
ATOM 723 C C . VAL A 1 90 ? -7.184 -2.975 12.965 1.00 87.12 90 VAL A C 1
ATOM 725 O O . VAL A 1 90 ? -8.273 -2.657 13.442 1.00 87.12 90 VAL A O 1
ATOM 728 N N . ARG A 1 91 ? -6.993 -3.106 11.650 1.00 87.06 91 ARG A N 1
ATOM 729 C CA . ARG A 1 91 ? -8.073 -2.943 10.675 1.00 87.06 91 ARG A CA 1
ATOM 730 C C . ARG A 1 91 ? -9.185 -3.963 10.908 1.00 87.06 91 ARG A C 1
ATOM 732 O O . ARG A 1 91 ? -10.349 -3.587 10.945 1.00 87.06 91 ARG A O 1
ATOM 739 N N . ASN A 1 92 ? -8.845 -5.231 11.119 1.00 88.06 92 ASN A N 1
ATOM 740 C CA . ASN A 1 92 ? -9.809 -6.294 11.397 1.00 88.06 92 ASN A CA 1
ATOM 741 C C . ASN A 1 92 ? -10.566 -6.041 12.702 1.00 88.06 92 ASN A C 1
ATOM 743 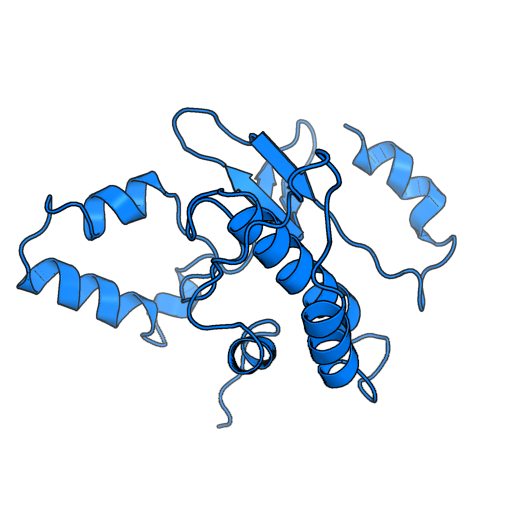O O . ASN A 1 92 ? -11.769 -6.267 12.758 1.00 88.06 92 ASN A O 1
ATOM 747 N N . PHE A 1 93 ? -9.899 -5.521 13.732 1.00 89.25 93 PHE A N 1
ATOM 748 C CA . PHE A 1 93 ? -10.566 -5.101 14.960 1.00 89.25 93 PHE A CA 1
ATOM 749 C C . PHE A 1 93 ? -11.579 -3.970 14.705 1.00 89.25 93 PHE A C 1
ATOM 751 O O . PHE A 1 93 ? -12.700 -4.020 15.208 1.00 89.25 93 PHE A O 1
ATOM 758 N N . VAL A 1 94 ? -11.221 -2.972 13.892 1.00 88.75 94 VAL A N 1
ATOM 759 C CA . VAL A 1 94 ? -12.093 -1.821 13.600 1.00 88.75 94 VAL A CA 1
ATOM 760 C C . VAL A 1 94 ? -13.254 -2.189 12.667 1.00 88.75 94 VAL A C 1
ATOM 762 O O . VAL A 1 94 ? -14.402 -1.821 12.926 1.00 88.75 94 VAL A O 1
ATOM 765 N N . GLU A 1 95 ? -12.978 -2.929 11.595 1.00 85.44 95 GLU A N 1
ATOM 766 C CA . GLU A 1 95 ? -13.925 -3.197 10.506 1.00 85.44 95 GLU A CA 1
ATOM 767 C C . GLU A 1 95 ? -14.646 -4.545 10.637 1.00 85.44 95 GLU A C 1
ATOM 769 O O . GLU A 1 95 ? -15.780 -4.680 10.177 1.00 85.44 95 GLU A O 1
ATOM 774 N N . GLY A 1 96 ? -14.032 -5.527 11.303 1.00 82.62 96 GLY A N 1
ATOM 775 C CA . GLY A 1 96 ? -14.496 -6.917 11.418 1.00 82.62 96 GLY A CA 1
ATOM 776 C C . GLY A 1 96 ? -15.636 -7.143 12.414 1.00 82.62 96 GLY A C 1
ATOM 777 O O . GLY A 1 96 ? -15.894 -8.275 12.810 1.00 82.62 96 GLY A O 1
ATOM 778 N N . GLY A 1 97 ? -16.327 -6.079 12.829 1.00 84.88 97 GLY A N 1
ATOM 779 C CA . GLY A 1 97 ? -17.545 -6.164 13.641 1.00 84.88 97 GLY A CA 1
ATOM 780 C C . GLY A 1 97 ? -17.336 -6.188 15.156 1.00 84.88 97 GLY A C 1
ATOM 781 O O . GLY A 1 97 ? -18.323 -6.255 15.884 1.00 84.88 97 GLY A O 1
ATOM 782 N N . ALA A 1 98 ? -16.097 -6.073 15.649 1.00 91.00 98 ALA A N 1
ATOM 783 C CA . ALA A 1 98 ? -15.841 -5.945 17.088 1.00 91.00 98 ALA A CA 1
ATOM 784 C C . ALA A 1 98 ? -16.314 -4.590 17.654 1.00 91.00 98 ALA A C 1
ATOM 786 O O . ALA A 1 98 ? -16.599 -4.474 18.846 1.00 91.00 98 ALA A O 1
ATOM 787 N N . LEU A 1 99 ? -16.430 -3.562 16.804 1.00 93.81 99 LEU A N 1
ATOM 788 C CA . LEU A 1 99 ? -16.937 -2.240 17.171 1.00 93.81 99 LEU A CA 1
ATOM 789 C C . LEU A 1 99 ? -18.403 -2.055 16.762 1.00 93.81 99 LEU A C 1
ATOM 791 O O . LEU A 1 99 ? -18.862 -2.541 15.728 1.00 93.81 99 LEU A O 1
ATOM 795 N N . THR A 1 100 ? -19.137 -1.249 17.535 1.00 94.94 100 THR A N 1
ATOM 796 C CA . THR A 1 100 ? -20.463 -0.775 17.110 1.00 94.94 100 THR A CA 1
ATOM 797 C C . THR A 1 100 ? -20.345 0.085 15.848 1.00 94.94 100 THR A C 1
ATOM 799 O O . THR A 1 100 ? -19.343 0.774 15.651 1.00 94.94 100 THR A O 1
ATOM 802 N N . LYS A 1 101 ? -21.401 0.133 15.018 1.00 93.19 101 LYS A N 1
ATOM 803 C CA . LYS A 1 101 ? -21.423 0.959 13.792 1.00 93.19 101 LYS A CA 1
ATOM 804 C C . LYS A 1 101 ? -21.034 2.420 14.054 1.00 93.19 101 LYS A C 1
ATOM 806 O O . LYS A 1 101 ? -20.303 3.002 13.261 1.00 93.19 101 LYS A O 1
ATOM 811 N N . LYS A 1 102 ? -21.510 2.987 15.170 1.00 94.94 102 LYS A N 1
ATOM 812 C CA . LYS A 1 102 ? -21.220 4.369 15.574 1.00 94.94 102 LYS A CA 1
ATOM 813 C C . LYS A 1 102 ? -19.741 4.560 15.908 1.00 94.94 102 LYS A C 1
ATOM 815 O O . LYS A 1 102 ? -19.140 5.513 15.433 1.00 94.94 102 LYS A O 1
ATOM 820 N N . LEU A 1 103 ? -19.164 3.659 16.705 1.00 94.00 103 LEU A N 1
ATOM 821 C CA . LEU A 1 103 ? -17.762 3.759 17.106 1.00 94.00 103 LEU A CA 1
ATOM 822 C C . LEU A 1 103 ? -16.815 3.520 15.926 1.00 94.00 103 LEU A C 1
ATOM 824 O O . LEU A 1 103 ? -15.829 4.232 15.792 1.00 94.00 103 LEU A O 1
ATOM 828 N N . ARG A 1 104 ? -17.140 2.573 15.041 1.00 92.62 104 ARG A N 1
ATOM 829 C CA . ARG A 1 104 ? -16.385 2.356 13.803 1.00 92.62 104 ARG A CA 1
ATOM 830 C C . ARG A 1 104 ? -16.351 3.616 12.938 1.00 92.62 104 ARG A C 1
ATOM 832 O O . ARG A 1 104 ? -15.269 4.053 12.572 1.00 92.62 104 ARG A O 1
ATOM 839 N N . ALA A 1 105 ? -17.509 4.226 12.676 1.00 90.44 105 ALA A N 1
ATOM 840 C CA . ALA A 1 105 ? -17.584 5.452 11.881 1.00 90.44 105 ALA A CA 1
ATOM 841 C C . ALA A 1 105 ? -16.762 6.597 12.502 1.00 90.44 105 ALA A C 1
ATOM 843 O O . ALA A 1 105 ? -16.038 7.290 11.797 1.00 90.44 105 ALA A O 1
ATOM 844 N N . ASP A 1 106 ? -16.814 6.744 13.828 1.00 91.25 106 ASP A N 1
ATOM 845 C CA . ASP A 1 106 ? -16.027 7.735 14.574 1.00 91.25 106 ASP A CA 1
ATOM 846 C C . ASP A 1 106 ? -14.505 7.475 14.484 1.00 91.25 106 ASP A C 1
ATOM 848 O O . ASP A 1 106 ? -13.709 8.410 14.391 1.00 91.25 106 ASP A O 1
ATOM 852 N N . VAL A 1 107 ? -14.067 6.211 14.465 1.00 89.69 107 VAL A N 1
ATOM 853 C CA . VAL A 1 107 ? -12.654 5.846 14.241 1.00 89.69 107 VAL A CA 1
ATOM 854 C C . VAL A 1 107 ? -12.226 6.117 12.795 1.00 89.69 107 VAL A C 1
ATOM 856 O O . VAL A 1 107 ? -11.180 6.728 12.575 1.00 89.69 107 VAL A O 1
ATOM 859 N N . GLU A 1 108 ? -13.029 5.707 11.815 1.00 87.06 108 GLU A N 1
ATOM 860 C CA . GLU A 1 108 ? -12.746 5.902 10.387 1.00 87.06 108 GLU A CA 1
ATOM 861 C C . GLU A 1 108 ? -12.688 7.389 10.012 1.00 87.06 108 GLU A C 1
ATOM 863 O O . GLU A 1 108 ? -11.772 7.824 9.310 1.00 87.06 108 GLU A O 1
ATOM 868 N N . GLU A 1 109 ? -13.601 8.207 10.544 1.00 87.19 109 GLU A N 1
ATOM 869 C CA . GLU A 1 109 ? -13.580 9.661 10.365 1.00 87.19 109 GLU A CA 1
ATOM 870 C C . GLU A 1 109 ? -12.259 10.252 10.879 1.00 87.19 109 GLU A C 1
ATOM 872 O O . GLU A 1 109 ? -11.615 11.076 10.213 1.00 87.19 109 GLU A O 1
ATOM 877 N N . ARG A 1 110 ? -11.783 9.762 12.031 1.00 86.88 110 ARG A N 1
ATOM 878 C CA . ARG A 1 110 ? -10.509 10.195 12.608 1.00 86.88 110 ARG A CA 1
ATOM 879 C C . ARG A 1 110 ? -9.312 9.839 11.743 1.00 86.88 110 ARG A C 1
ATOM 881 O O . ARG A 1 110 ? -8.366 10.618 11.772 1.00 86.88 110 ARG A O 1
ATOM 888 N N . TYR A 1 111 ? -9.329 8.778 10.933 1.00 83.31 111 TYR A N 1
ATOM 889 C CA . TYR A 1 111 ? -8.200 8.471 10.038 1.00 83.31 111 TYR A CA 1
ATOM 890 C C . TYR A 1 111 ? -7.852 9.620 9.093 1.00 83.31 111 TYR A C 1
ATOM 892 O O . TYR A 1 111 ? -6.685 9.866 8.781 1.00 83.31 111 TYR A O 1
ATOM 900 N N . THR A 1 112 ? -8.862 10.366 8.660 1.00 75.25 112 THR A N 1
ATOM 901 C CA . THR A 1 112 ? -8.680 11.475 7.718 1.00 75.25 112 THR A CA 1
ATOM 902 C C . THR A 1 112 ? -8.479 12.822 8.416 1.00 75.25 112 THR A C 1
ATOM 904 O O . THR A 1 112 ? -7.982 13.773 7.797 1.00 75.25 112 THR A O 1
ATOM 907 N N . HIS A 1 113 ? -8.792 12.894 9.714 1.00 79.31 113 HIS A N 1
ATOM 908 C CA . HIS A 1 113 ? -8.764 14.113 10.508 1.00 79.31 113 HIS A CA 1
ATOM 909 C C . HIS A 1 113 ? -7.340 14.675 10.632 1.00 79.31 113 HIS A C 1
ATOM 911 O O . HIS A 1 113 ? -6.392 13.986 11.013 1.00 79.31 113 HIS A O 1
ATOM 917 N N . ALA A 1 114 ? -7.171 15.974 10.368 1.00 68.94 114 ALA A N 1
ATOM 918 C CA . ALA A 1 114 ? -5.850 16.604 10.255 1.00 68.94 114 ALA A CA 1
ATOM 919 C C . ALA A 1 114 ? -4.966 16.442 11.508 1.00 68.94 114 ALA A C 1
ATOM 921 O O . ALA A 1 114 ? -3.746 16.340 11.398 1.00 68.94 114 ALA A O 1
ATOM 922 N N . ARG A 1 115 ? -5.577 16.394 12.701 1.00 73.38 115 ARG A N 1
ATOM 923 C CA . ARG A 1 115 ? -4.862 16.148 13.968 1.00 73.38 115 ARG A CA 1
ATOM 924 C C . ARG A 1 115 ? -4.386 14.699 14.114 1.00 73.38 115 ARG A C 1
ATOM 926 O O . ARG A 1 115 ? -3.307 14.485 14.652 1.00 73.38 115 ARG A O 1
ATOM 933 N N . ALA A 1 116 ? -5.152 13.735 13.608 1.00 72.38 116 ALA A N 1
ATOM 934 C CA . ALA A 1 116 ? -4.796 12.321 13.656 1.00 72.38 116 ALA A CA 1
ATOM 935 C C . ALA A 1 116 ? -3.683 11.976 12.661 1.00 72.38 116 ALA A C 1
ATOM 937 O O . ALA A 1 116 ? -2.865 11.115 12.953 1.00 72.38 116 ALA A O 1
ATOM 938 N N . ARG A 1 117 ? -3.558 12.712 11.545 1.00 67.62 117 ARG A N 1
ATOM 939 C CA . ARG A 1 117 ? -2.460 12.534 10.571 1.00 67.62 117 ARG A CA 1
ATOM 940 C C . ARG A 1 117 ? -1.057 12.593 11.182 1.00 67.62 117 ARG A C 1
ATOM 942 O O . ARG A 1 117 ? -0.137 12.047 10.595 1.00 67.62 117 ARG A O 1
ATOM 949 N N . LYS A 1 118 ? -0.878 13.265 12.326 1.00 70.12 118 LYS A N 1
ATOM 950 C CA . LYS A 1 118 ? 0.402 13.280 13.057 1.00 70.12 118 LYS A CA 1
ATOM 951 C C . LYS A 1 118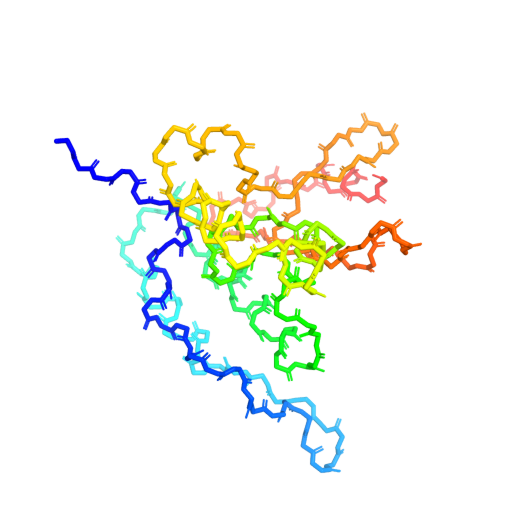 ? 0.665 11.995 13.846 1.00 70.12 118 LYS A C 1
ATOM 953 O O . LYS A 1 118 ? 1.817 11.692 14.116 1.00 70.12 118 LYS A O 1
ATOM 958 N N . ALA A 1 119 ? -0.391 11.303 14.260 1.00 72.31 119 ALA A N 1
ATOM 959 C CA . ALA A 1 119 ? -0.323 10.066 15.031 1.00 72.31 119 ALA A CA 1
ATOM 960 C C . ALA A 1 119 ? -0.363 8.818 14.137 1.00 72.31 119 ALA A C 1
ATOM 962 O O . ALA A 1 119 ? 0.012 7.736 14.574 1.00 72.31 119 ALA A O 1
ATOM 963 N N . LEU A 1 120 ? -0.838 8.964 12.900 1.00 78.94 120 LEU A N 1
ATOM 964 C CA . LEU A 1 120 ? -0.975 7.870 11.955 1.00 78.94 120 LEU A CA 1
ATOM 965 C C . LEU A 1 120 ? 0.314 7.675 11.149 1.00 78.94 120 LEU A C 1
ATOM 967 O O . LEU A 1 120 ? 0.780 8.633 10.526 1.00 78.94 120 LEU A O 1
ATOM 971 N N . PRO A 1 121 ? 0.880 6.458 11.128 1.00 79.12 121 PRO A N 1
ATOM 972 C CA . PRO A 1 121 ? 2.101 6.194 10.389 1.00 79.12 121 PRO A CA 1
ATOM 973 C C . PRO A 1 121 ? 1.857 6.309 8.879 1.00 79.12 121 PRO A C 1
ATOM 975 O O . PRO A 1 121 ? 0.874 5.806 8.330 1.00 79.12 121 PRO A O 1
ATOM 978 N N . ILE A 1 122 ? 2.774 7.012 8.217 1.00 78.31 122 ILE A N 1
ATOM 979 C CA . ILE A 1 122 ? 2.783 7.215 6.759 1.00 78.31 122 ILE A CA 1
ATOM 980 C C . ILE A 1 122 ? 3.855 6.332 6.109 1.00 78.31 122 ILE A C 1
ATOM 982 O O . ILE A 1 122 ? 3.740 5.970 4.943 1.00 78.31 122 ILE A O 1
ATOM 986 N N . GLU A 1 123 ? 4.879 5.970 6.879 1.00 84.69 123 GLU A N 1
ATOM 987 C CA . GLU A 1 123 ? 6.038 5.202 6.444 1.00 84.69 123 GLU A CA 1
ATOM 988 C C . GLU A 1 123 ? 6.143 3.928 7.275 1.00 84.69 123 GLU A C 1
ATOM 990 O O . GLU A 1 123 ? 5.907 3.948 8.488 1.00 84.69 123 GLU A O 1
ATOM 995 N N . ALA A 1 124 ? 6.504 2.827 6.623 1.00 88.44 124 ALA A N 1
ATOM 996 C CA . ALA A 1 124 ? 6.761 1.568 7.294 1.00 88.44 124 ALA A CA 1
ATOM 997 C C . ALA A 1 124 ? 8.233 1.516 7.714 1.00 88.44 124 ALA A C 1
ATOM 999 O O . ALA A 1 124 ? 9.132 1.626 6.881 1.00 88.44 124 ALA A O 1
ATOM 1000 N N . HIS A 1 125 ? 8.469 1.347 9.011 1.00 88.38 125 HIS A N 1
ATOM 1001 C CA . HIS A 1 125 ? 9.804 1.189 9.580 1.00 88.38 125 HIS A CA 1
ATOM 1002 C C . HIS A 1 125 ? 9.940 -0.219 10.143 1.00 88.38 125 HIS A C 1
ATOM 1004 O O . HIS A 1 125 ? 9.095 -0.665 10.919 1.00 88.38 125 HIS A O 1
ATOM 1010 N N . VAL A 1 126 ? 11.003 -0.909 9.744 1.00 86.12 126 VAL A N 1
ATOM 1011 C CA . VAL A 1 126 ? 11.341 -2.251 10.214 1.00 86.12 126 VAL A CA 1
ATOM 1012 C C . VAL A 1 126 ? 12.613 -2.168 11.034 1.00 86.12 126 VAL A C 1
ATOM 1014 O O . VAL A 1 126 ? 13.622 -1.620 10.588 1.00 86.12 126 VAL A O 1
ATOM 1017 N N . LEU A 1 127 ? 12.560 -2.710 12.246 1.00 85.06 127 LEU A N 1
ATOM 1018 C CA . LEU A 1 127 ? 13.713 -2.771 13.128 1.00 85.06 127 LEU A CA 1
ATOM 1019 C C . LEU A 1 127 ? 14.636 -3.911 12.678 1.00 85.06 127 LEU A C 1
ATOM 1021 O O . LEU A 1 127 ? 14.266 -5.079 12.773 1.00 85.06 127 LEU A O 1
ATOM 1025 N N . GLY A 1 128 ? 15.821 -3.565 12.182 1.00 77.88 128 GLY A N 1
ATOM 1026 C CA . GLY A 1 128 ? 16.919 -4.505 11.967 1.00 77.88 128 GLY A CA 1
ATOM 1027 C C . GLY A 1 128 ? 17.773 -4.674 13.225 1.00 77.88 128 GLY A C 1
ATOM 1028 O O . GLY A 1 128 ? 17.547 -4.021 14.246 1.00 77.88 128 GLY A O 1
ATOM 1029 N N . SER A 1 129 ? 18.799 -5.526 13.151 1.00 74.06 129 SER A N 1
ATOM 1030 C CA . SER A 1 129 ? 19.668 -5.805 14.307 1.00 74.06 129 SER A CA 1
ATOM 1031 C C . SER A 1 129 ? 20.466 -4.585 14.780 1.00 74.06 129 SER A C 1
ATOM 1033 O O . SER A 1 129 ? 20.793 -4.501 15.962 1.00 74.06 129 SER A O 1
ATOM 1035 N N . ALA A 1 130 ? 20.823 -3.675 13.872 1.00 73.00 130 ALA A N 1
ATOM 1036 C CA . ALA A 1 130 ? 21.671 -2.520 14.174 1.00 73.00 130 ALA A CA 1
ATOM 1037 C C . ALA A 1 130 ? 20.973 -1.171 13.944 1.00 73.00 130 ALA A C 1
ATOM 1039 O O . ALA A 1 130 ? 21.387 -0.162 14.514 1.00 73.00 130 ALA A O 1
ATOM 1040 N N . TYR A 1 131 ? 19.926 -1.128 13.117 1.00 76.00 131 TYR A N 1
ATOM 1041 C CA . TYR A 1 131 ? 19.246 0.110 12.749 1.00 76.00 131 TYR A CA 1
ATOM 1042 C C . TYR A 1 131 ? 17.791 -0.136 12.339 1.00 76.00 131 TYR A C 1
ATOM 1044 O O . TYR A 1 131 ? 17.416 -1.226 11.914 1.00 76.00 131 TYR A O 1
ATOM 1052 N N . SER A 1 132 ? 16.964 0.906 12.451 1.00 83.44 132 SER A N 1
ATOM 1053 C CA . SER A 1 132 ? 15.625 0.927 11.858 1.00 83.44 132 SER A CA 1
ATOM 1054 C C . SER A 1 132 ? 15.731 1.318 10.389 1.00 83.44 132 SER A C 1
ATOM 1056 O O . SER A 1 132 ? 16.366 2.324 10.062 1.00 83.44 132 SER A O 1
ATOM 1058 N N . LYS A 1 133 ? 15.101 0.544 9.508 1.00 82.81 133 LYS A N 1
ATOM 1059 C CA . LYS A 1 133 ? 15.068 0.796 8.068 1.00 82.81 133 LYS A CA 1
ATOM 1060 C C . LYS A 1 133 ? 13.656 1.165 7.644 1.00 82.81 133 LYS A C 1
ATOM 1062 O O . LYS A 1 133 ? 12.707 0.435 7.920 1.00 82.81 133 LYS A O 1
ATOM 1067 N N . GLN A 1 134 ? 13.533 2.277 6.930 1.00 85.56 134 GLN A N 1
ATOM 1068 C CA . GLN A 1 134 ? 12.313 2.578 6.197 1.00 85.56 134 GLN A CA 1
ATOM 1069 C C . GLN A 1 134 ? 12.229 1.655 4.980 1.00 85.56 134 GLN A C 1
ATOM 1071 O O . GLN A 1 134 ? 13.179 1.575 4.198 1.00 85.56 134 GLN A O 1
ATOM 1076 N N . ALA A 1 135 ? 11.106 0.964 4.833 1.00 88.88 135 ALA A N 1
ATOM 1077 C CA . ALA A 1 135 ? 10.801 0.162 3.660 1.00 88.88 135 ALA A CA 1
ATOM 1078 C C . ALA A 1 135 ? 9.714 0.849 2.831 1.00 88.88 135 ALA A C 1
ATOM 1080 O O . ALA A 1 135 ? 8.801 1.476 3.377 1.00 88.88 135 ALA A O 1
ATOM 1081 N N . ASP A 1 136 ? 9.841 0.741 1.512 1.00 90.88 136 ASP A N 1
ATOM 1082 C CA . ASP A 1 136 ? 8.991 1.478 0.582 1.00 90.88 136 ASP A CA 1
ATOM 1083 C C . ASP A 1 136 ? 7.670 0.739 0.336 1.00 90.88 136 ASP A C 1
ATOM 1085 O O . ASP A 1 136 ? 6.607 1.359 0.353 1.00 90.88 136 ASP A O 1
ATOM 1089 N N . VAL A 1 137 ? 7.728 -0.593 0.194 1.00 93.94 137 VAL A N 1
ATOM 1090 C CA . VAL A 1 137 ? 6.553 -1.478 0.181 1.00 93.94 137 VAL A CA 1
ATOM 1091 C C . VAL A 1 137 ? 6.780 -2.648 1.133 1.00 93.94 137 VAL A C 1
ATOM 1093 O O . VAL A 1 137 ? 7.851 -3.262 1.136 1.00 93.94 137 VAL A O 1
ATOM 1096 N N . VAL A 1 138 ? 5.775 -2.955 1.952 1.00 93.56 138 VAL A N 1
ATOM 1097 C CA . VAL A 1 138 ? 5.859 -3.971 3.011 1.00 93.56 138 VAL A CA 1
ATOM 1098 C C . VAL A 1 138 ? 4.622 -4.852 3.007 1.00 93.56 138 VAL A C 1
ATOM 1100 O O . VAL A 1 138 ? 3.510 -4.347 2.861 1.00 93.56 138 VAL A O 1
ATOM 1103 N N . ILE A 1 139 ? 4.827 -6.150 3.226 1.00 93.06 139 ILE A N 1
ATOM 1104 C CA . ILE A 1 139 ? 3.789 -7.077 3.681 1.00 93.06 139 ILE A CA 1
ATOM 1105 C C . ILE A 1 139 ? 4.164 -7.532 5.085 1.00 93.06 139 ILE A C 1
ATOM 1107 O O . ILE A 1 139 ? 5.261 -8.062 5.292 1.00 93.06 139 ILE A O 1
ATOM 1111 N N . ALA A 1 140 ? 3.275 -7.289 6.047 1.00 89.25 140 ALA A N 1
ATOM 1112 C CA . ALA A 1 140 ? 3.485 -7.688 7.430 1.00 89.25 140 ALA A CA 1
ATOM 1113 C C . ALA A 1 140 ? 2.169 -7.861 8.200 1.00 89.25 140 ALA A C 1
ATOM 1115 O O . ALA A 1 140 ? 1.185 -7.151 7.973 1.00 89.25 140 ALA A O 1
ATOM 1116 N N . SER A 1 141 ? 2.196 -8.744 9.195 1.00 86.56 141 SER A N 1
ATOM 1117 C CA . SER A 1 141 ? 1.124 -8.945 10.175 1.00 86.56 141 SER A CA 1
ATOM 1118 C C . SER A 1 141 ? 1.705 -9.139 11.575 1.00 86.56 141 SER A C 1
ATOM 1120 O O . SER A 1 141 ? 2.888 -9.449 11.726 1.00 86.56 141 SER A O 1
ATOM 1122 N N . TRP A 1 142 ? 0.902 -8.981 12.633 1.00 85.19 142 TRP A N 1
ATOM 1123 C CA . TRP A 1 142 ? 1.397 -9.308 13.978 1.00 85.19 142 TRP A CA 1
ATOM 1124 C C . TRP A 1 142 ? 1.627 -10.805 14.182 1.00 85.19 142 TRP A C 1
ATOM 1126 O O . TRP A 1 142 ? 2.487 -11.178 14.975 1.00 85.19 142 TRP A O 1
ATOM 1136 N N . ALA A 1 143 ? 0.888 -11.656 13.469 1.00 85.94 143 ALA A N 1
ATOM 1137 C CA . ALA A 1 143 ? 1.011 -13.103 13.590 1.00 85.94 143 ALA A CA 1
ATOM 1138 C C . ALA A 1 143 ? 2.273 -13.657 12.905 1.00 85.94 143 ALA A C 1
ATOM 1140 O O . ALA A 1 143 ? 2.922 -14.539 13.462 1.00 85.94 143 ALA A O 1
ATOM 1141 N N . ALA A 1 144 ? 2.619 -13.150 11.716 1.00 86.94 144 ALA A N 1
ATOM 1142 C CA . ALA A 1 144 ? 3.747 -13.648 10.921 1.00 86.94 144 ALA A CA 1
ATOM 1143 C C . ALA A 1 144 ? 5.002 -12.761 11.002 1.00 86.94 144 ALA A C 1
ATOM 1145 O O . ALA A 1 144 ? 6.090 -13.192 10.623 1.00 86.94 144 ALA A O 1
ATOM 1146 N N . GLY A 1 145 ? 4.876 -11.532 11.508 1.00 87.50 145 GLY A N 1
ATOM 1147 C CA . GLY A 1 145 ? 5.929 -10.529 11.413 1.00 87.50 145 GLY A CA 1
ATOM 1148 C C . GLY A 1 145 ? 6.014 -9.941 10.004 1.00 87.50 145 GLY A C 1
ATOM 1149 O O . GLY A 1 145 ? 5.004 -9.783 9.320 1.00 87.50 145 GLY A O 1
ATOM 1150 N N . VAL A 1 146 ? 7.223 -9.566 9.588 1.00 89.19 146 VAL A N 1
ATOM 1151 C CA . VAL A 1 146 ? 7.491 -9.059 8.236 1.00 89.19 146 VAL A CA 1
ATOM 1152 C C . VAL A 1 146 ? 7.681 -10.231 7.279 1.00 89.19 146 VAL A C 1
ATOM 1154 O O . VAL A 1 146 ? 8.558 -11.063 7.495 1.00 89.19 146 VAL A O 1
ATOM 1157 N N . GLU A 1 147 ? 6.905 -10.254 6.199 1.00 91.75 147 GLU A N 1
ATOM 1158 C CA . GLU A 1 147 ? 6.925 -11.329 5.200 1.00 91.75 147 GLU A CA 1
ATOM 1159 C C . GLU A 1 147 ? 7.637 -10.896 3.915 1.00 91.75 147 GLU A C 1
ATOM 1161 O O . GLU A 1 147 ? 8.418 -11.654 3.342 1.00 91.75 147 GLU A O 1
ATOM 1166 N N . VAL A 1 148 ? 7.407 -9.653 3.473 1.00 91.88 148 VAL A N 1
ATOM 1167 C CA . VAL A 1 148 ? 8.030 -9.091 2.266 1.00 91.88 148 VAL A CA 1
ATOM 1168 C C . VAL A 1 148 ? 8.456 -7.651 2.518 1.00 91.88 148 VAL A C 1
ATOM 1170 O O . VAL A 1 148 ? 7.675 -6.847 3.025 1.00 91.88 148 VAL A O 1
ATOM 1173 N N . LEU A 1 149 ? 9.679 -7.317 2.098 1.00 91.44 149 LEU A N 1
ATOM 1174 C CA . LEU A 1 149 ? 10.187 -5.948 2.028 1.00 91.44 149 LEU A CA 1
ATOM 1175 C C . LEU A 1 149 ? 10.684 -5.647 0.623 1.00 91.44 149 LEU A C 1
ATOM 1177 O O . LEU A 1 149 ? 11.581 -6.316 0.111 1.00 91.44 149 LEU A O 1
ATOM 1181 N N . ILE A 1 150 ? 10.139 -4.594 0.029 1.00 90.19 150 ILE A N 1
ATOM 1182 C CA . ILE A 1 150 ? 10.637 -4.023 -1.215 1.00 90.19 150 ILE A CA 1
ATOM 1183 C C . ILE A 1 150 ? 11.163 -2.636 -0.878 1.00 90.19 150 ILE A C 1
ATOM 1185 O O . ILE A 1 150 ? 10.448 -1.796 -0.330 1.00 90.19 150 ILE A O 1
ATOM 1189 N N . SER A 1 151 ? 12.429 -2.403 -1.209 1.00 84.81 151 SER A N 1
ATOM 1190 C CA . SER A 1 151 ? 13.003 -1.066 -1.193 1.00 84.81 151 SER A CA 1
ATOM 1191 C C . SER A 1 151 ? 13.324 -0.649 -2.617 1.00 84.81 151 SER A C 1
ATOM 1193 O O . SER A 1 151 ? 14.067 -1.342 -3.322 1.00 84.81 151 SER A O 1
ATOM 1195 N N . THR A 1 152 ? 12.757 0.472 -3.051 1.00 78.81 152 THR A N 1
ATOM 1196 C CA . THR A 1 152 ? 13.032 1.038 -4.364 1.00 78.81 152 THR A CA 1
ATOM 1197 C C . THR A 1 152 ? 14.017 2.192 -4.236 1.00 78.81 152 THR A C 1
ATOM 1199 O O . THR A 1 152 ? 14.000 3.011 -3.319 1.00 78.81 152 THR A O 1
ATOM 1202 N N . LYS A 1 153 ? 14.954 2.261 -5.182 1.00 74.69 153 LYS A N 1
ATOM 1203 C CA . LYS A 1 153 ? 15.962 3.320 -5.204 1.00 74.69 153 LYS A CA 1
ATOM 1204 C C . LYS A 1 153 ? 16.192 3.750 -6.635 1.00 74.69 153 LYS A C 1
ATOM 1206 O O . LYS A 1 153 ? 16.806 3.039 -7.428 1.00 74.69 153 LYS A O 1
ATOM 1211 N N . THR A 1 154 ? 15.709 4.938 -6.985 1.00 66.81 154 THR A N 1
ATOM 1212 C CA . THR A 1 154 ? 15.946 5.494 -8.319 1.00 66.81 154 THR A CA 1
ATOM 1213 C C . THR A 1 154 ? 17.400 5.936 -8.440 1.00 66.81 15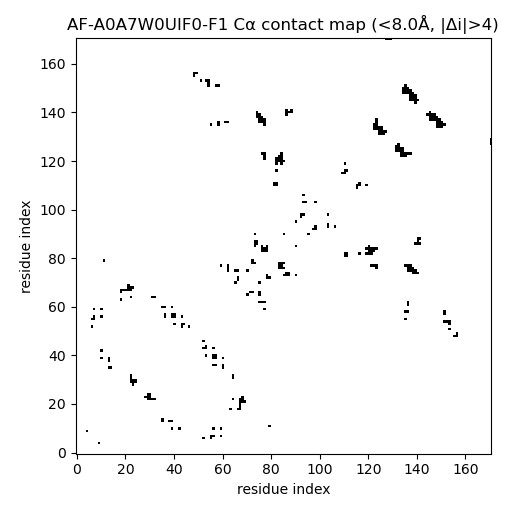4 THR A C 1
ATOM 1215 O O . THR A 1 154 ? 17.861 6.793 -7.684 1.00 66.81 154 THR A O 1
ATOM 1218 N N . MET A 1 155 ? 18.125 5.405 -9.424 1.00 65.12 155 MET A N 1
ATOM 1219 C CA . MET A 1 155 ? 19.531 5.758 -9.659 1.00 65.12 155 MET A CA 1
ATOM 1220 C C . MET A 1 155 ? 19.726 7.055 -10.466 1.00 65.12 155 MET A C 1
ATOM 1222 O O . MET A 1 155 ? 20.851 7.367 -10.841 1.00 65.12 155 MET A O 1
ATOM 1226 N N . LEU A 1 156 ? 18.665 7.844 -10.682 1.00 64.00 156 LEU A N 1
ATOM 1227 C CA . LEU A 1 156 ? 18.671 9.034 -11.547 1.00 64.00 156 LEU A CA 1
ATOM 1228 C C . LEU A 1 156 ? 19.707 10.105 -11.149 1.00 64.00 156 LEU A C 1
ATOM 1230 O O . LEU A 1 156 ? 20.235 10.780 -12.023 1.00 64.00 156 LEU A O 1
ATOM 1234 N N . SER A 1 157 ? 20.026 10.248 -9.856 1.00 53.16 157 SER A N 1
ATOM 1235 C CA . SER A 1 157 ? 21.006 11.236 -9.356 1.00 53.16 157 SER A CA 1
ATOM 1236 C C . SER A 1 157 ? 22.110 10.650 -8.460 1.00 53.16 157 SER A C 1
ATOM 1238 O O . SER A 1 157 ? 22.966 11.385 -7.955 1.00 53.16 157 SER A O 1
ATOM 1240 N N . SER A 1 158 ? 22.063 9.338 -8.212 1.00 55.25 158 SER A N 1
ATOM 1241 C CA . SER A 1 158 ? 22.828 8.660 -7.151 1.00 55.25 158 SER A CA 1
ATOM 1242 C C . SER A 1 158 ? 23.517 7.376 -7.617 1.00 55.25 158 SER A C 1
ATOM 1244 O O . SER A 1 158 ? 23.960 6.592 -6.774 1.00 55.25 158 SER A O 1
ATOM 1246 N N . TYR A 1 159 ? 23.624 7.158 -8.934 1.00 55.91 159 TYR A N 1
ATOM 1247 C CA . TYR A 1 159 ? 24.410 6.060 -9.498 1.00 55.91 159 TYR A CA 1
ATOM 1248 C C . TYR A 1 159 ? 25.815 6.056 -8.864 1.00 55.91 159 TYR A C 1
ATOM 1250 O O . TYR A 1 159 ? 26.463 7.097 -8.778 1.00 55.91 159 TYR A O 1
ATOM 1258 N N . GLN A 1 160 ? 26.226 4.906 -8.320 1.00 56.16 160 GLN A N 1
ATOM 1259 C CA . GLN A 1 160 ? 27.489 4.662 -7.594 1.00 56.16 160 GLN A CA 1
ATOM 1260 C C . GLN A 1 160 ? 27.716 5.378 -6.244 1.00 56.16 160 GLN A C 1
ATOM 1262 O O . GLN A 1 160 ? 28.586 4.946 -5.490 1.00 56.16 160 GLN A O 1
ATOM 1267 N N . LYS A 1 161 ?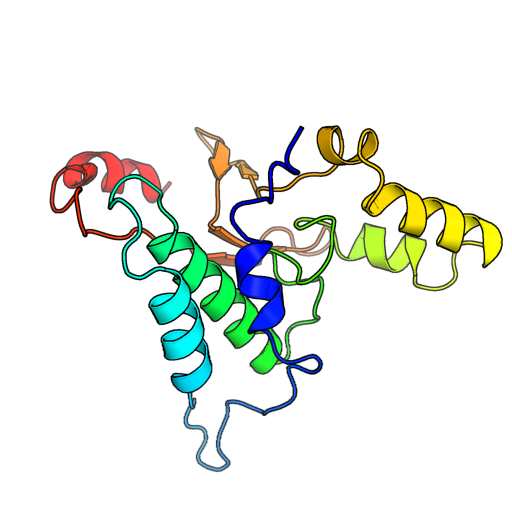 26.923 6.383 -5.845 1.00 57.72 161 LYS A N 1
ATOM 1268 C CA . LYS A 1 161 ? 27.130 7.084 -4.552 1.00 57.72 161 LYS A CA 1
ATOM 1269 C C . LYS A 1 161 ? 26.822 6.237 -3.311 1.00 57.72 161 LYS A C 1
ATOM 1271 O O . LYS A 1 161 ? 27.308 6.546 -2.232 1.00 57.72 161 LYS A O 1
ATOM 1276 N N . ASN A 1 162 ? 26.032 5.173 -3.458 1.00 55.91 162 ASN A N 1
ATOM 1277 C CA . ASN A 1 162 ? 25.616 4.284 -2.364 1.00 55.91 162 ASN A CA 1
ATOM 1278 C C . ASN A 1 162 ? 26.324 2.918 -2.373 1.00 55.91 162 ASN A C 1
ATOM 1280 O O . ASN A 1 162 ? 25.892 2.006 -1.676 1.00 55.91 162 ASN A O 1
ATOM 1284 N N . LEU A 1 163 ? 27.397 2.743 -3.155 1.00 59.75 163 LEU A N 1
ATOM 1285 C CA . LEU A 1 163 ? 28.037 1.428 -3.283 1.00 59.75 163 LEU A CA 1
ATOM 1286 C C . LEU A 1 163 ? 28.597 0.906 -1.945 1.00 59.75 163 LEU A C 1
ATOM 1288 O O . LEU A 1 163 ? 28.538 -0.291 -1.700 1.00 59.75 163 LEU A O 1
ATOM 1292 N N . ARG A 1 164 ? 29.087 1.800 -1.069 1.00 58.09 164 ARG A N 1
ATOM 1293 C CA . ARG A 1 164 ? 29.570 1.439 0.279 1.00 58.09 164 ARG A CA 1
ATOM 1294 C C . ARG A 1 164 ? 28.433 1.105 1.251 1.00 58.09 164 ARG A C 1
ATOM 1296 O O . ARG A 1 164 ? 28.543 0.119 1.965 1.00 58.09 164 ARG A O 1
ATOM 1303 N N . ASN A 1 165 ? 27.325 1.847 1.217 1.00 58.62 165 ASN A N 1
ATOM 1304 C CA . ASN A 1 165 ? 26.189 1.622 2.124 1.00 58.62 165 ASN A CA 1
ATOM 1305 C C . ASN A 1 165 ? 25.394 0.349 1.782 1.00 58.62 165 ASN A C 1
ATOM 1307 O O . ASN A 1 165 ? 24.673 -0.172 2.624 1.00 58.62 165 ASN A O 1
ATOM 1311 N N . ARG A 1 166 ? 25.543 -0.196 0.566 1.00 60.22 166 ARG A N 1
ATOM 1312 C CA . ARG A 1 166 ? 24.882 -1.450 0.164 1.00 60.22 166 ARG A CA 1
ATOM 1313 C C . ARG A 1 166 ? 25.304 -2.668 0.984 1.00 60.22 166 ARG A C 1
ATOM 1315 O O . ARG A 1 166 ? 24.512 -3.593 1.102 1.00 60.22 166 ARG A O 1
ATOM 1322 N N . PHE A 1 167 ? 26.524 -2.676 1.523 1.00 57.34 167 PHE A N 1
ATOM 1323 C CA . PHE A 1 167 ? 26.975 -3.748 2.414 1.00 57.34 167 PHE A CA 1
ATOM 1324 C C . PHE A 1 167 ? 26.224 -3.712 3.754 1.00 57.34 167 PHE A C 1
ATOM 1326 O O . PHE A 1 167 ? 25.896 -4.757 4.301 1.00 57.34 167 PHE A O 1
ATOM 1333 N N . GLU A 1 168 ? 25.894 -2.516 4.248 1.00 51.66 168 GLU A N 1
ATOM 1334 C CA . GLU A 1 168 ? 25.121 -2.336 5.482 1.00 51.66 168 GLU A CA 1
ATOM 1335 C C . GLU A 1 168 ? 23.637 -2.671 5.270 1.00 51.66 168 GLU A C 1
ATOM 1337 O O . GLU A 1 168 ? 23.022 -3.255 6.154 1.00 51.66 168 GLU A O 1
ATOM 1342 N N . GLU A 1 169 ? 23.081 -2.386 4.083 1.00 47.56 169 GLU A N 1
ATOM 1343 C CA . GLU A 1 169 ? 21.668 -2.615 3.719 1.00 47.56 169 GLU A CA 1
ATOM 1344 C C . GLU A 1 169 ? 21.227 -4.102 3.696 1.00 47.56 169 GLU A C 1
ATOM 1346 O O . GLU A 1 169 ? 20.026 -4.347 3.528 1.00 47.56 169 GLU A O 1
ATOM 1351 N N . GLY A 1 170 ? 22.164 -5.056 3.820 1.00 53.19 170 GLY A N 1
ATOM 1352 C CA . GLY A 1 170 ? 21.931 -6.509 3.783 1.00 53.19 170 GLY A CA 1
ATOM 1353 C C . GLY A 1 170 ? 21.898 -7.228 5.141 1.00 53.19 170 GLY A C 1
ATOM 1354 O O . GLY A 1 170 ? 21.716 -8.445 5.141 1.00 53.19 170 GLY A O 1
ATOM 1355 N N . TYR A 1 171 ? 22.079 -6.506 6.256 1.00 46.56 171 TYR A N 1
ATOM 1356 C CA . TYR A 1 171 ? 22.012 -7.024 7.634 1.00 46.56 171 TYR A CA 1
ATOM 1357 C C . TYR A 1 171 ? 20.762 -6.548 8.377 1.00 46.56 171 TYR A C 1
ATOM 1359 O O . TYR A 1 171 ? 20.448 -5.339 8.282 1.00 46.56 171 TYR A O 1
#

Solvent-accessible surface area (backbone atoms only — not comparable to full-atom values): 10263 Å² total; per-residue (Å²): 131,82,80,83,70,54,90,65,61,79,49,54,85,74,56,66,97,65,62,89,52,72,30,60,42,97,88,72,46,79,51,78,67,58,68,57,42,50,53,40,44,56,75,34,58,94,56,66,88,86,68,53,48,58,39,51,28,51,34,53,41,53,33,48,54,45,36,23,71,67,46,54,70,53,37,32,26,57,30,92,52,76,44,26,43,55,56,40,65,59,50,43,47,49,70,68,62,76,40,56,73,68,58,32,52,56,54,57,54,41,44,74,31,78,78,41,53,78,77,44,44,71,68,50,70,45,80,46,91,88,49,75,41,80,40,55,23,39,30,46,38,90,89,76,39,79,78,45,78,42,74,76,77,70,56,88,88,47,66,77,75,50,63,75,56,53,68,60,73,75,96

Sequence (171 aa):
MAKKDQKLDRFDEFIPAVPWVNPWQPEGRYRADYDLLTKLLSAAVGTAQRSGIVAAAADVWAAEELRRAGFEPDEVWPRRTQPRVLPRDVRNFVEGGALTKKLRADVEERYTHARARKALPIEAHVLGSAYSKQADVVIASWAAGVEVLISTKTMLSSYQKNLRNRFEEGY